Protein AF-A0ABD4KVJ9-F1 (afdb_monomer_lite)

Secondary structure (DSSP, 8-state):
-EESSSSPEE--SEEEETTTTEEEETTEEEEETTSHHHHHHHHHHHHHHHHHHHTT--S-------

Sequence (66 aa):
AYCGGPYPERVKEVEFNFSSGTASFSYVPELPITSSEIMEFYSMWESNFLSYIGMDCFDEIEVTVD

Radius of gyration: 14.35 Å; chains: 1; bounding box: 35×29×33 Å

Organism: Vibrio anguillarum (NCBI:txid55601)

InterPro domains:
  IPR021248 Protein of unknown function DUF2787 [PF10980] (1-64)

pLDDT: mean 94.71, std 4.66, range [70.31, 98.56]

Foldseek 3Di:
DFDDDPDTDDDCQWDCDPPVQWIDHVPDPIDGCPDPVNVVVVVVVVVVVVVCVVVCVDVDDDDDDD

Structure (mmCIF, N/CA/C/O backbone):
data_AF-A0ABD4KVJ9-F1
#
_entry.id   AF-A0ABD4KVJ9-F1
#
loop_
_atom_site.group_PDB
_atom_site.id
_atom_site.type_symbol
_atom_site.label_atom_id
_atom_site.label_alt_id
_atom_site.label_comp_id
_atom_site.label_asym_id
_atom_site.label_entity_id
_atom_site.label_seq_id
_atom_site.pdbx_PDB_ins_code
_atom_site.Cartn_x
_atom_site.Cartn_y
_atom_site.Cartn_z
_atom_site.occupancy
_atom_site.B_iso_or_equiv
_atom_site.auth_seq_id
_atom_site.auth_comp_id
_atom_site.auth_asym_id
_atom_site.auth_atom_id
_atom_site.pdbx_PDB_model_num
ATOM 1 N N . ALA A 1 1 ? 11.537 3.075 0.022 1.00 88.56 1 ALA A N 1
ATOM 2 C CA . ALA A 1 1 ? 12.626 3.861 -0.588 1.00 88.56 1 ALA A CA 1
ATOM 3 C C . ALA A 1 1 ? 13.983 3.174 -0.438 1.00 88.56 1 ALA A C 1
ATOM 5 O O . ALA A 1 1 ? 14.086 2.123 0.193 1.00 88.56 1 ALA A O 1
ATOM 6 N N . TYR A 1 2 ? 15.018 3.775 -1.027 1.00 91.25 2 TYR A N 1
ATOM 7 C CA . TYR A 1 2 ? 16.409 3.517 -0.667 1.00 91.25 2 TYR A CA 1
ATOM 8 C C . TYR A 1 2 ? 16.754 4.287 0.615 1.00 91.25 2 TYR A C 1
ATOM 10 O O . TYR A 1 2 ? 16.486 5.485 0.693 1.00 91.25 2 TYR A O 1
ATOM 18 N N . CYS A 1 3 ? 17.344 3.621 1.605 1.00 90.06 3 CYS A N 1
ATOM 19 C CA . CYS A 1 3 ? 17.756 4.238 2.867 1.00 90.06 3 CYS A CA 1
ATOM 20 C C . CYS A 1 3 ? 19.195 3.856 3.222 1.00 90.06 3 CYS A C 1
ATOM 22 O O . CYS A 1 3 ? 19.657 2.761 2.914 1.00 90.06 3 CYS A O 1
ATOM 24 N N . GLY A 1 4 ? 19.897 4.768 3.895 1.00 85.62 4 GLY A N 1
ATOM 25 C CA . GLY A 1 4 ? 21.312 4.620 4.234 1.00 85.62 4 GLY A CA 1
ATOM 26 C C . GLY A 1 4 ? 22.175 5.718 3.616 1.00 85.62 4 GLY A C 1
ATOM 27 O O . GLY A 1 4 ? 21.687 6.585 2.897 1.00 85.62 4 GLY A O 1
ATOM 28 N N . GLY A 1 5 ? 23.460 5.712 3.969 1.00 84.44 5 GLY A N 1
ATOM 29 C CA . GLY A 1 5 ? 24.438 6.699 3.515 1.00 84.44 5 GLY A CA 1
ATOM 30 C C . GLY A 1 5 ? 25.007 6.375 2.121 1.00 84.44 5 GLY A C 1
ATOM 31 O O . GLY A 1 5 ? 24.242 6.122 1.198 1.00 84.44 5 GLY A O 1
ATOM 32 N N . PRO A 1 6 ? 26.342 6.355 1.939 1.00 89.12 6 PRO A N 1
ATOM 33 C CA . PRO A 1 6 ? 26.980 6.178 0.625 1.00 89.12 6 PRO A CA 1
ATOM 34 C C . PRO A 1 6 ? 26.600 4.902 -0.146 1.00 89.12 6 PRO A C 1
ATOM 36 O O . PRO A 1 6 ? 26.776 4.856 -1.360 1.00 89.12 6 PRO A O 1
ATOM 39 N N . TYR A 1 7 ? 26.090 3.881 0.547 1.00 92.31 7 TYR A N 1
ATOM 40 C CA . TYR A 1 7 ? 25.639 2.613 -0.026 1.00 92.31 7 TYR A CA 1
ATOM 41 C C . TYR A 1 7 ? 24.211 2.336 0.454 1.00 92.31 7 TYR A C 1
ATOM 43 O O . TYR A 1 7 ? 24.031 1.660 1.467 1.00 92.31 7 TYR A O 1
ATOM 51 N N . PRO A 1 8 ? 23.199 2.942 -0.183 1.00 91.69 8 PRO A N 1
ATOM 52 C CA . PRO A 1 8 ? 21.837 2.847 0.303 1.00 91.69 8 PRO A CA 1
ATOM 53 C C . PRO A 1 8 ? 21.207 1.512 -0.103 1.00 91.69 8 PRO A C 1
ATOM 55 O O . PRO A 1 8 ? 21.359 1.040 -1.230 1.00 91.69 8 PRO A O 1
ATOM 58 N N . GLU A 1 9 ? 20.458 0.919 0.818 1.00 92.50 9 GLU A N 1
ATOM 59 C CA . GLU A 1 9 ? 19.771 -0.353 0.616 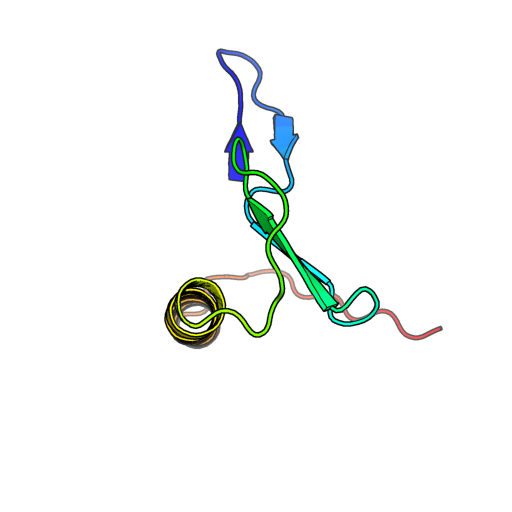1.00 92.50 9 GLU A CA 1
ATOM 60 C C . GLU A 1 9 ? 18.281 -0.133 0.373 1.00 92.50 9 GLU A C 1
ATOM 62 O O . GLU A 1 9 ? 17.696 0.869 0.792 1.00 92.50 9 GLU A O 1
ATOM 67 N N . ARG A 1 10 ? 17.646 -1.088 -0.312 1.00 90.62 10 ARG A N 1
ATOM 68 C CA . 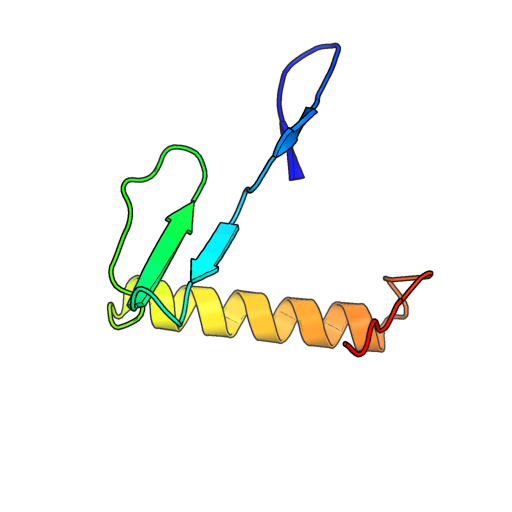ARG A 1 10 ? 16.197 -1.079 -0.511 1.00 90.62 10 ARG A CA 1
ATOM 69 C C . ARG A 1 10 ? 15.520 -1.516 0.783 1.00 90.62 10 ARG A C 1
ATOM 71 O O . ARG A 1 10 ? 15.703 -2.648 1.220 1.00 90.62 10 ARG A O 1
ATOM 78 N N . VAL A 1 11 ? 14.699 -0.640 1.356 1.00 90.06 11 VAL A N 1
ATOM 79 C CA . VAL A 1 11 ? 13.990 -0.913 2.612 1.00 90.06 11 VAL A CA 1
ATOM 80 C C . VAL A 1 11 ? 12.476 -0.821 2.448 1.00 90.06 11 VAL A C 1
ATOM 82 O O . VAL A 1 11 ? 11.960 -0.119 1.568 1.00 90.06 11 VAL A O 1
ATOM 85 N N . LYS A 1 12 ? 11.759 -1.513 3.341 1.00 87.94 12 LYS A N 1
ATOM 86 C CA . LYS A 1 12 ? 10.320 -1.326 3.541 1.00 87.94 12 LYS A CA 1
ATOM 87 C C . LYS A 1 12 ? 10.093 -0.012 4.283 1.00 87.94 12 LYS A C 1
ATOM 89 O O . LYS A 1 12 ? 10.257 0.078 5.494 1.00 87.94 12 LYS A O 1
ATOM 94 N N . GLU A 1 13 ? 9.776 1.023 3.523 1.00 91.38 13 GLU A N 1
ATOM 95 C CA . GLU A 1 13 ? 9.522 2.356 4.071 1.00 91.38 13 GLU A CA 1
ATOM 96 C C . GLU A 1 13 ? 8.124 2.470 4.678 1.00 91.38 13 GLU A C 1
ATOM 98 O O . GLU A 1 13 ? 7.977 3.032 5.760 1.00 91.38 13 GLU A O 1
ATOM 103 N N . VAL A 1 14 ? 7.139 1.882 3.994 1.00 94.19 14 VAL A N 1
ATOM 104 C CA . VAL A 1 14 ? 5.757 1.719 4.440 1.00 94.19 14 VAL A CA 1
ATOM 105 C C . VAL A 1 14 ? 5.269 0.322 4.059 1.00 94.19 14 VAL A C 1
ATOM 107 O O . VAL A 1 14 ? 5.568 -0.166 2.965 1.00 94.19 14 VAL A O 1
ATOM 110 N N . GLU A 1 15 ? 4.532 -0.328 4.953 1.00 95.81 15 GLU A N 1
ATOM 111 C CA . GLU A 1 15 ? 3.878 -1.615 4.712 1.00 95.81 15 GLU A CA 1
ATOM 112 C C . GLU A 1 15 ? 2.488 -1.620 5.357 1.00 95.81 15 GLU A C 1
ATOM 114 O O . GLU A 1 15 ? 2.344 -1.304 6.536 1.00 95.81 15 GLU A O 1
ATOM 119 N N . PHE A 1 16 ? 1.471 -2.006 4.582 1.00 96.88 16 PHE A N 1
ATOM 120 C CA . PHE A 1 16 ? 0.109 -2.237 5.063 1.00 96.88 16 PHE A CA 1
ATOM 121 C C . PHE A 1 16 ? -0.164 -3.742 5.037 1.00 96.88 16 PHE A C 1
ATOM 123 O O . PHE A 1 16 ? -0.397 -4.324 3.976 1.00 96.88 16 PHE A O 1
ATOM 130 N N . ASN A 1 17 ? -0.112 -4.391 6.197 1.00 96.50 17 ASN A N 1
ATOM 131 C CA . ASN A 1 17 ? -0.368 -5.817 6.321 1.00 96.50 17 ASN A CA 1
ATOM 132 C C . ASN A 1 17 ? -1.823 -6.066 6.736 1.00 96.50 17 ASN A C 1
ATOM 134 O O . ASN A 1 17 ? -2.177 -6.096 7.915 1.00 96.50 17 ASN A O 1
ATOM 138 N N . PHE A 1 18 ? -2.675 -6.303 5.741 1.00 95.94 18 PHE A N 1
ATOM 139 C CA . PHE A 1 18 ? -4.092 -6.600 5.956 1.00 95.94 18 PHE A CA 1
ATOM 140 C C . PHE A 1 18 ? -4.341 -7.955 6.632 1.00 95.94 18 PHE A C 1
ATOM 142 O O . PHE A 1 18 ? -5.393 -8.140 7.236 1.00 95.94 18 PHE A O 1
ATOM 149 N N . SER A 1 19 ? -3.389 -8.893 6.563 1.00 96.81 19 SER A N 1
ATOM 150 C CA . SER A 1 19 ? -3.532 -10.209 7.199 1.00 96.81 19 SER A CA 1
ATOM 151 C C . SER A 1 19 ? -3.336 -10.145 8.716 1.00 96.81 19 SER A C 1
ATOM 153 O O . SER A 1 19 ? -4.081 -10.783 9.455 1.00 96.81 19 SER A O 1
ATOM 155 N N . SER A 1 20 ? -2.377 -9.338 9.184 1.00 95.94 20 SER A N 1
ATOM 156 C CA . SER A 1 20 ? -2.151 -9.072 10.612 1.00 95.94 20 SER A CA 1
ATOM 157 C C . SER A 1 20 ? -2.957 -7.886 11.141 1.00 95.94 20 SER A C 1
ATOM 159 O O . SER A 1 20 ? -3.045 -7.708 12.353 1.00 95.94 20 SER A O 1
ATOM 161 N N . GLY A 1 21 ? -3.556 -7.081 10.261 1.00 97.31 21 GLY A N 1
ATOM 162 C CA . GLY A 1 21 ? -4.309 -5.888 10.643 1.00 97.31 21 GLY A CA 1
ATOM 163 C C . GLY A 1 21 ? -3.417 -4.729 11.091 1.00 97.31 21 GLY A C 1
ATOM 164 O O . GLY A 1 21 ? -3.851 -3.899 11.894 1.00 97.31 21 GLY A O 1
ATOM 165 N N . THR A 1 22 ? -2.178 -4.661 10.601 1.00 97.56 22 THR A N 1
ATOM 166 C CA . THR A 1 22 ? -1.186 -3.685 11.067 1.00 97.56 22 THR A CA 1
ATOM 167 C C . THR A 1 22 ? -0.459 -2.952 9.942 1.00 97.56 22 THR A C 1
ATOM 169 O O . THR A 1 22 ? -0.352 -3.440 8.818 1.00 97.56 22 THR A O 1
ATOM 172 N N . ALA A 1 23 ? -0.002 -1.738 10.236 1.00 97.31 23 ALA A N 1
ATOM 173 C CA . ALA A 1 23 ? 0.794 -0.891 9.364 1.00 97.31 23 ALA A CA 1
ATOM 174 C C . ALA A 1 23 ? 2.137 -0.579 10.028 1.00 97.31 23 ALA A C 1
ATOM 176 O O . ALA A 1 23 ? 2.192 -0.272 11.223 1.00 97.31 23 ALA A O 1
ATOM 177 N N . SER A 1 24 ? 3.215 -0.636 9.252 1.00 95.62 24 SER A N 1
ATOM 178 C CA . SER A 1 24 ? 4.566 -0.332 9.717 1.00 95.62 24 SER A CA 1
ATOM 179 C C . SER A 1 24 ? 5.215 0.744 8.85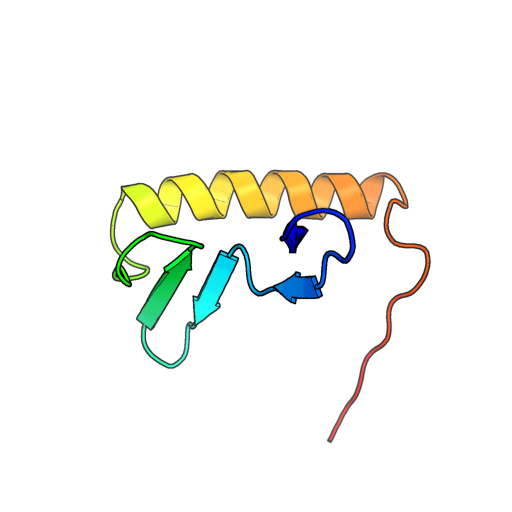1 1.00 95.62 24 SER A C 1
ATOM 181 O O . SER A 1 24 ? 4.966 0.846 7.647 1.00 95.62 24 SER A O 1
ATOM 183 N N . PHE A 1 25 ? 6.045 1.566 9.492 1.00 94.12 25 PHE A N 1
ATOM 184 C CA . PHE A 1 25 ? 6.808 2.631 8.851 1.00 94.12 25 PHE A CA 1
ATOM 185 C C . PHE A 1 25 ? 8.234 2.595 9.371 1.00 94.12 25 PHE A C 1
ATOM 187 O O . PHE A 1 25 ? 8.495 2.183 10.505 1.00 94.12 25 PHE A O 1
ATOM 194 N N . SER A 1 26 ? 9.169 3.079 8.562 1.00 90.50 26 SER A N 1
ATOM 195 C CA . SER A 1 26 ? 10.545 3.249 9.021 1.00 90.50 26 SER A CA 1
ATOM 196 C C . SER A 1 26 ? 10.596 4.118 10.283 1.00 90.50 26 SER A C 1
ATOM 198 O O . SER A 1 26 ? 10.090 5.237 10.302 1.00 90.50 26 SER A O 1
ATOM 200 N N . TYR A 1 27 ? 11.231 3.591 11.333 1.00 86.00 27 TYR A N 1
ATOM 201 C CA . TYR A 1 27 ? 11.435 4.252 12.631 1.00 86.00 27 TYR A CA 1
ATOM 202 C C . TYR A 1 27 ? 10.170 4.532 13.464 1.00 86.00 27 TYR A C 1
ATOM 204 O O . TYR A 1 27 ? 10.274 5.185 14.503 1.00 86.00 27 TYR A O 1
ATOM 212 N N . VAL A 1 28 ? 9.003 4.013 13.071 1.00 91.44 28 VAL A N 1
ATOM 213 C CA . VAL A 1 28 ? 7.751 4.132 13.839 1.00 91.44 28 VAL A CA 1
ATOM 214 C C . VAL A 1 28 ? 7.337 2.745 14.340 1.00 91.44 28 VAL A C 1
ATOM 216 O O . VAL A 1 28 ? 7.443 1.776 13.585 1.00 91.44 28 VAL A O 1
ATOM 219 N N . PRO A 1 29 ? 6.872 2.610 15.597 1.00 92.25 29 PRO A N 1
ATOM 220 C CA . PRO A 1 29 ? 6.244 1.378 16.055 1.00 92.25 29 PRO A CA 1
ATOM 221 C C . PRO A 1 29 ? 5.065 0.975 15.165 1.00 92.25 29 PRO A C 1
ATOM 223 O O . PRO A 1 29 ? 4.400 1.820 14.574 1.00 92.25 29 PRO A O 1
ATOM 226 N N . GLU A 1 30 ? 4.793 -0.322 15.099 1.00 95.25 30 GLU A N 1
ATOM 227 C CA . GLU A 1 30 ? 3.658 -0.851 14.349 1.00 95.25 30 GLU A CA 1
ATOM 228 C C . GLU A 1 30 ? 2.325 -0.325 14.909 1.00 95.25 30 GLU A C 1
ATOM 230 O O . GLU A 1 30 ? 2.122 -0.271 16.126 1.00 95.25 30 GLU A O 1
ATOM 235 N N . LEU A 1 31 ? 1.419 0.067 14.013 1.00 96.88 31 LEU A N 1
ATOM 236 C CA . LEU A 1 31 ? 0.119 0.644 14.348 1.00 96.88 31 LEU A CA 1
ATOM 237 C C . LEU A 1 31 ? -1.018 -0.193 13.746 1.00 96.88 31 LEU A C 1
ATOM 239 O O . LEU A 1 31 ? -0.848 -0.776 12.677 1.00 96.88 31 LEU A O 1
ATOM 243 N N . PRO A 1 32 ? -2.204 -0.254 14.375 1.00 97.75 32 PRO A N 1
ATOM 244 C CA . PRO A 1 32 ? -3.365 -0.906 13.772 1.00 97.75 32 PRO A CA 1
ATOM 245 C C . PRO A 1 32 ? -3.795 -0.205 12.476 1.00 97.75 32 PRO A C 1
ATOM 247 O O . PRO A 1 32 ? -3.905 1.022 12.460 1.00 97.75 32 PRO A O 1
ATOM 250 N N . ILE A 1 33 ? -4.144 -0.959 11.425 1.00 97.31 33 ILE A N 1
ATOM 251 C CA . ILE A 1 33 ? -4.637 -0.369 10.156 1.00 97.31 33 ILE A CA 1
ATOM 252 C C . ILE A 1 33 ? -5.937 0.424 10.319 1.00 97.31 33 ILE A C 1
ATOM 254 O O . ILE A 1 33 ? -6.288 1.235 9.471 1.00 97.31 33 ILE A O 1
ATOM 258 N N . THR A 1 34 ? -6.663 0.179 11.408 1.00 97.00 34 THR A N 1
ATOM 259 C CA . THR A 1 34 ? -7.935 0.832 11.718 1.00 97.00 34 THR A CA 1
ATOM 260 C C . THR A 1 34 ? -7.769 2.150 12.469 1.00 97.00 34 THR A C 1
ATOM 262 O O . THR A 1 34 ? -8.775 2.766 12.820 1.00 97.00 34 THR A O 1
ATOM 265 N N . SER A 1 35 ? -6.544 2.573 12.803 1.00 97.31 35 SER A N 1
ATOM 266 C CA . SER A 1 35 ? -6.355 3.883 13.427 1.00 97.31 35 SER A CA 1
ATOM 267 C C . SER A 1 35 ? -6.656 4.992 12.413 1.00 97.31 35 SER A C 1
ATOM 269 O O . SER A 1 35 ? -6.413 4.844 11.214 1.00 97.31 35 SER A O 1
ATOM 271 N N . SER A 1 36 ? -7.210 6.111 12.881 1.00 97.31 36 SER A N 1
ATOM 272 C CA . SER A 1 36 ? -7.578 7.235 12.008 1.00 97.31 36 SER A CA 1
ATOM 273 C C . SER A 1 36 ? -6.384 7.773 11.226 1.00 97.31 36 SER A C 1
ATOM 275 O O . SER A 1 36 ? -6.498 8.025 10.033 1.00 97.31 36 SER A O 1
ATOM 277 N N . GLU A 1 37 ? -5.226 7.859 11.878 1.00 95.69 37 GLU A N 1
ATOM 278 C CA . GLU A 1 37 ? -3.971 8.319 11.280 1.00 95.69 37 GLU A CA 1
ATOM 279 C C . GLU A 1 37 ? -3.534 7.419 10.116 1.00 95.69 37 GLU A C 1
ATOM 281 O O . GLU A 1 37 ? -3.130 7.913 9.064 1.00 95.69 37 GLU A O 1
ATOM 286 N N . ILE A 1 38 ? -3.665 6.096 10.269 1.00 97.00 38 ILE A N 1
ATOM 287 C CA . ILE A 1 38 ? -3.312 5.145 9.210 1.00 97.00 38 ILE A CA 1
ATOM 288 C C . ILE A 1 38 ? -4.320 5.186 8.069 1.00 97.00 38 ILE A C 1
ATOM 290 O O . ILE A 1 38 ? -3.912 5.134 6.912 1.00 97.00 38 ILE A O 1
ATOM 294 N N . MET A 1 39 ? -5.613 5.328 8.361 1.00 97.44 39 MET A N 1
ATOM 295 C CA . MET A 1 39 ? -6.637 5.454 7.319 1.00 97.44 39 MET A CA 1
ATOM 296 C C . MET A 1 39 ? -6.448 6.726 6.480 1.00 97.44 39 MET A C 1
ATOM 298 O O . MET A 1 39 ? -6.535 6.673 5.252 1.00 97.44 39 MET A O 1
ATOM 302 N N . GLU A 1 40 ? -6.148 7.858 7.120 1.00 97.62 40 GLU A N 1
ATOM 303 C CA . GLU A 1 40 ? -5.841 9.117 6.430 1.00 97.62 40 GLU A CA 1
ATOM 304 C C . GLU A 1 40 ? -4.568 8.995 5.586 1.00 97.62 40 GLU A C 1
ATOM 306 O O . GLU A 1 40 ? -4.560 9.376 4.411 1.00 97.62 40 GLU A O 1
ATOM 311 N N . PHE A 1 41 ? -3.511 8.406 6.151 1.00 97.00 41 PHE A N 1
ATOM 312 C CA . PHE A 1 41 ? -2.264 8.182 5.428 1.00 97.00 41 PHE A CA 1
ATOM 313 C C . PHE A 1 41 ? -2.462 7.253 4.224 1.00 97.00 41 PHE A C 1
ATOM 315 O O . PHE A 1 41 ? -1.987 7.562 3.131 1.00 97.00 41 PHE A O 1
ATOM 322 N N . TYR A 1 42 ? -3.171 6.135 4.402 1.00 97.62 42 TYR A N 1
ATOM 323 C CA . TYR A 1 42 ? -3.441 5.170 3.336 1.00 97.62 42 TYR A CA 1
ATOM 324 C C . TYR A 1 42 ? -4.200 5.820 2.179 1.00 97.62 42 TYR A C 1
ATOM 326 O O . TYR A 1 42 ? -3.799 5.658 1.032 1.00 97.62 42 TYR A O 1
ATOM 334 N N . SER A 1 43 ? -5.225 6.625 2.476 1.00 97.94 43 SER A N 1
ATOM 335 C CA . SER A 1 43 ? -5.992 7.366 1.464 1.00 97.94 43 SER A CA 1
ATOM 336 C C . SER A 1 43 ? -5.103 8.282 0.613 1.00 97.94 43 SER A C 1
ATOM 338 O O . SER A 1 43 ? -5.187 8.296 -0.617 1.00 97.94 43 SER A O 1
ATOM 340 N N . MET A 1 44 ? -4.182 9.010 1.250 1.00 98.06 44 MET A N 1
ATOM 341 C CA . MET A 1 44 ? -3.222 9.856 0.537 1.00 98.06 44 MET A CA 1
ATOM 342 C C . MET A 1 44 ? -2.221 9.030 -0.282 1.00 98.06 44 MET A C 1
ATOM 344 O O . MET A 1 44 ? -1.945 9.362 -1.436 1.00 98.06 44 MET A O 1
ATOM 348 N N . TRP A 1 45 ? -1.672 7.963 0.304 1.00 97.88 45 TRP A N 1
ATOM 349 C CA . TRP A 1 45 ? -0.728 7.071 -0.367 1.00 97.88 45 TRP A CA 1
ATOM 350 C C . TRP A 1 45 ? -1.353 6.420 -1.608 1.00 97.88 45 TRP A C 1
ATOM 352 O O . TRP A 1 45 ? -0.741 6.440 -2.674 1.00 97.88 45 TRP A O 1
ATOM 362 N N . GLU A 1 46 ? -2.581 5.915 -1.495 1.00 98.19 46 GLU A N 1
ATOM 363 C CA . GLU A 1 46 ? -3.317 5.271 -2.585 1.00 98.19 46 GLU A CA 1
ATOM 364 C C . GLU A 1 46 ? -3.626 6.265 -3.709 1.00 98.19 46 GLU A C 1
ATOM 366 O O . GLU A 1 46 ? -3.356 5.981 -4.875 1.00 98.19 46 GLU A O 1
ATOM 371 N N . SER A 1 47 ? -4.116 7.462 -3.367 1.00 98.44 47 SER A N 1
ATOM 372 C CA . SER A 1 47 ? -4.388 8.526 -4.343 1.00 98.44 47 SER A CA 1
ATOM 373 C C . SER A 1 47 ? -3.136 8.907 -5.144 1.00 98.44 47 SER A C 1
ATOM 375 O O . SER A 1 47 ? -3.174 9.021 -6.376 1.00 98.44 47 SER A O 1
ATOM 377 N N . ASN A 1 48 ? -1.994 9.029 -4.462 1.00 98.31 48 ASN A N 1
ATOM 378 C CA . ASN A 1 48 ? -0.707 9.278 -5.107 1.00 98.31 48 ASN A CA 1
ATOM 379 C C . ASN A 1 48 ? -0.285 8.100 -5.993 1.00 98.31 48 ASN A C 1
ATOM 381 O O . ASN A 1 48 ? 0.081 8.312 -7.146 1.00 98.31 48 ASN A O 1
ATOM 385 N N . PHE A 1 49 ? -0.382 6.865 -5.492 1.00 97.94 49 PHE A N 1
ATOM 386 C CA . PHE A 1 49 ? -0.018 5.664 -6.243 1.00 97.94 49 PHE A CA 1
ATOM 387 C C . PHE A 1 49 ? -0.827 5.528 -7.540 1.00 97.94 49 PHE A C 1
ATOM 389 O O . PHE A 1 49 ? -0.246 5.337 -8.608 1.00 97.94 49 PHE A O 1
ATOM 396 N N . LEU A 1 50 ? -2.148 5.712 -7.479 1.00 98.44 50 LEU A N 1
ATOM 397 C CA . LEU A 1 50 ? -3.018 5.694 -8.659 1.00 98.44 50 LEU A CA 1
ATOM 398 C C . LEU A 1 50 ? -2.673 6.815 -9.647 1.00 98.44 50 LEU A C 1
ATOM 400 O O . LEU A 1 50 ? -2.698 6.596 -10.858 1.00 98.44 50 LEU A O 1
ATOM 404 N N . SER A 1 51 ? -2.304 7.997 -9.146 1.00 98.56 51 SER A N 1
ATOM 405 C CA . SER A 1 51 ? -1.841 9.100 -9.995 1.00 98.56 51 SER A CA 1
ATOM 406 C C . SER A 1 51 ? -0.537 8.748 -10.714 1.00 98.56 51 SER A C 1
ATOM 408 O O . SER A 1 51 ? -0.412 9.008 -11.905 1.00 98.56 51 SER A O 1
ATOM 410 N N . TYR A 1 52 ? 0.410 8.100 -10.030 1.00 98.25 52 TYR A N 1
ATOM 411 C CA . TYR A 1 52 ? 1.673 7.647 -10.622 1.00 98.25 52 TYR A CA 1
ATOM 412 C C . TYR A 1 52 ? 1.459 6.588 -11.703 1.00 98.25 52 TYR A C 1
ATOM 414 O O . TYR A 1 52 ? 2.125 6.632 -12.735 1.00 98.25 52 TYR A O 1
ATOM 422 N N . ILE A 1 53 ? 0.496 5.683 -11.508 1.00 97.62 53 ILE A N 1
ATOM 423 C CA . ILE A 1 53 ? 0.068 4.742 -12.551 1.00 97.62 53 ILE A CA 1
ATOM 424 C C . ILE A 1 53 ? -0.509 5.499 -13.753 1.00 97.62 53 ILE A C 1
ATOM 426 O O . ILE A 1 53 ? -0.113 5.236 -14.880 1.00 97.62 53 ILE A O 1
ATOM 430 N N . GLY A 1 54 ? -1.389 6.480 -13.528 1.00 97.69 54 GLY A N 1
ATOM 431 C CA . GLY A 1 54 ? -1.961 7.300 -14.605 1.00 97.69 54 GLY A CA 1
ATOM 432 C C . GLY A 1 54 ? -0.956 8.206 -15.334 1.00 97.69 54 GLY A C 1
ATOM 433 O O . GLY A 1 54 ? -1.271 8.718 -16.404 1.00 97.69 54 GLY A O 1
ATOM 434 N N . MET A 1 55 ? 0.231 8.414 -14.758 1.00 98.06 55 MET A N 1
ATOM 435 C CA . MET A 1 55 ? 1.341 9.191 -15.322 1.00 98.06 55 MET A CA 1
ATOM 436 C C . MET A 1 55 ? 2.445 8.312 -15.929 1.00 98.06 55 MET A C 1
ATOM 438 O O . MET A 1 55 ? 3.514 8.838 -16.236 1.00 98.06 55 MET A O 1
ATOM 442 N N . ASP A 1 56 ? 2.228 6.999 -16.045 1.00 97.12 56 ASP A N 1
ATOM 443 C CA . ASP A 1 56 ? 3.218 6.033 -16.540 1.00 97.12 56 ASP A CA 1
ATOM 444 C C . ASP A 1 56 ? 4.557 6.090 -15.769 1.00 97.12 56 ASP A C 1
ATOM 446 O O . ASP A 1 56 ? 5.632 5.920 -16.331 1.00 97.12 56 ASP A O 1
ATOM 450 N N . CYS A 1 57 ? 4.520 6.342 -14.454 1.00 98.00 57 CYS A N 1
ATOM 451 C CA . CYS A 1 57 ? 5.731 6.398 -13.618 1.00 98.00 57 CYS A CA 1
ATOM 452 C C . CYS A 1 57 ? 6.340 5.018 -13.306 1.00 98.00 57 CYS A C 1
ATOM 454 O O . CYS A 1 57 ? 7.407 4.949 -12.695 1.00 98.00 57 CYS A O 1
ATOM 456 N N . PHE A 1 58 ? 5.656 3.931 -13.670 1.00 97.31 58 PHE A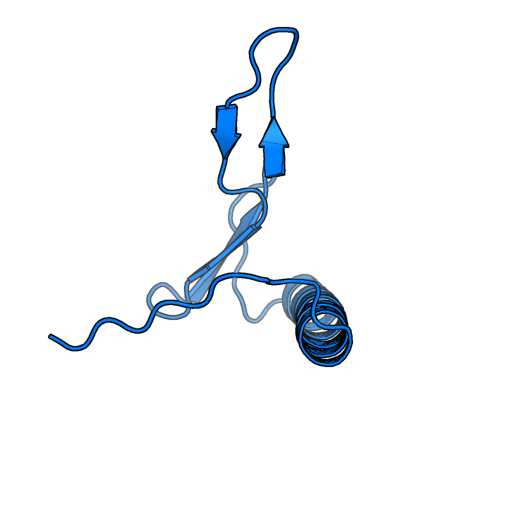 N 1
ATOM 457 C CA . PHE A 1 58 ? 6.120 2.556 -13.498 1.00 97.31 58 PHE A CA 1
ATOM 458 C C . PHE A 1 58 ? 6.253 1.893 -14.872 1.00 97.31 58 PHE A C 1
ATOM 460 O O . PHE A 1 58 ? 5.256 1.470 -15.452 1.00 97.31 58 PHE A O 1
ATOM 467 N N . ASP A 1 59 ? 7.486 1.792 -15.374 1.00 97.25 59 ASP A N 1
ATOM 468 C CA . ASP A 1 59 ? 7.779 1.237 -16.706 1.00 97.25 59 ASP A CA 1
ATOM 469 C C . ASP A 1 59 ? 7.631 -0.295 -16.780 1.00 97.25 59 ASP A C 1
ATOM 471 O O . ASP A 1 59 ? 7.466 -0.865 -17.858 1.00 97.25 59 ASP A O 1
ATOM 475 N N . GLU A 1 60 ? 7.709 -0.972 -15.633 1.00 97.50 60 GLU A N 1
ATOM 476 C CA . GLU A 1 60 ? 7.726 -2.430 -15.526 1.00 97.50 60 GLU A CA 1
ATOM 477 C C . GLU A 1 60 ? 6.731 -2.894 -14.456 1.00 97.50 60 GLU A C 1
ATOM 479 O O . GLU A 1 60 ? 6.830 -2.521 -13.284 1.00 97.50 60 GLU A O 1
ATOM 484 N N . ILE A 1 61 ? 5.750 -3.702 -14.872 1.00 95.88 61 ILE A N 1
ATOM 485 C CA . ILE A 1 61 ? 4.711 -4.273 -14.009 1.00 95.88 61 ILE A CA 1
ATOM 486 C C . ILE A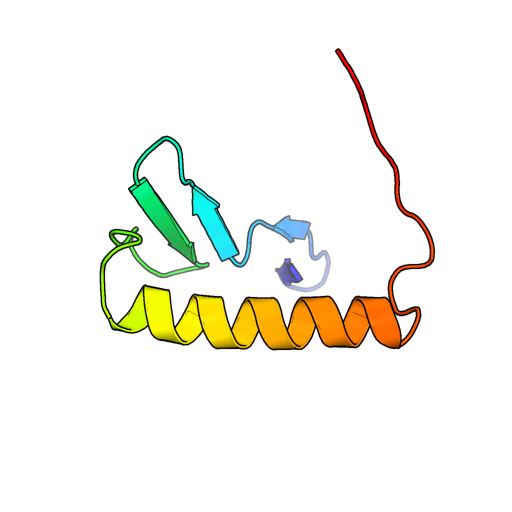 1 61 ? 4.625 -5.771 -14.299 1.00 95.88 61 ILE A C 1
ATOM 488 O O . ILE A 1 61 ? 4.237 -6.182 -15.392 1.00 95.88 61 ILE A O 1
ATOM 492 N N . GLU A 1 62 ? 4.959 -6.58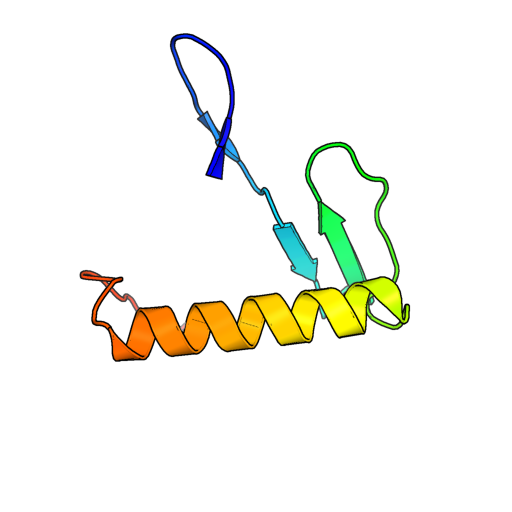3 -13.300 1.00 97.00 62 GLU A N 1
ATOM 493 C CA . GLU A 1 62 ? 4.900 -8.041 -13.378 1.00 97.00 62 GLU A CA 1
ATOM 494 C C . GLU A 1 62 ? 3.729 -8.584 -12.548 1.00 97.00 62 GLU A C 1
ATOM 496 O O . GLU A 1 62 ? 3.462 -8.117 -11.439 1.00 97.00 62 GLU A O 1
ATOM 501 N N . VAL A 1 63 ? 3.033 -9.593 -13.080 1.00 96.38 63 VAL A N 1
ATOM 502 C CA . VAL A 1 63 ? 1.954 -10.308 -12.385 1.00 96.38 63 VAL A CA 1
ATOM 503 C C . VAL A 1 63 ? 2.319 -11.784 -12.313 1.00 96.38 63 VAL A C 1
ATOM 505 O O . VAL A 1 63 ? 2.437 -12.448 -13.342 1.00 96.38 63 VAL A O 1
ATOM 508 N N . THR A 1 64 ? 2.451 -12.300 -11.095 1.00 96.06 64 THR A N 1
ATOM 509 C CA . THR A 1 64 ? 2.711 -13.719 -10.836 1.00 96.06 64 THR A CA 1
ATOM 510 C C . THR A 1 64 ? 1.434 -14.379 -10.334 1.00 96.06 64 THR A C 1
ATOM 512 O O . THR A 1 64 ? 0.783 -13.861 -9.427 1.00 96.06 64 THR A O 1
ATOM 515 N N . VAL A 1 65 ? 1.070 -15.510 -10.937 1.00 92.00 65 VAL A N 1
ATOM 516 C CA . VAL A 1 65 ? -0.062 -16.347 -10.524 1.00 92.00 65 VAL A CA 1
ATOM 517 C C . VAL A 1 65 ? 0.507 -17.694 -10.094 1.00 92.00 65 VAL A C 1
ATOM 519 O O . VAL A 1 65 ? 1.247 -18.302 -10.868 1.00 92.00 65 VAL A O 1
ATOM 522 N N . ASP A 1 66 ? 0.185 -18.115 -8.872 1.00 70.31 66 ASP A N 1
ATOM 523 C CA . ASP A 1 66 ? 0.511 -19.447 -8.343 1.00 70.31 66 ASP A CA 1
ATOM 524 C C . ASP A 1 66 ? -0.417 -20.538 -8.908 1.00 70.31 66 ASP A C 1
ATOM 526 O O . ASP A 1 66 ? -1.624 -20.256 -9.119 1.00 70.31 66 ASP A O 1
#